Protein AF-A0A7S1DZP4-F1 (afdb_monomer)

Solvent-accessible surface area (backbone atoms only — not comparable to full-atom values): 6493 Å² total; per-residue (Å²): 144,89,83,80,87,62,80,68,78,44,79,64,55,68,64,56,61,50,58,76,47,63,90,54,89,49,69,54,59,51,56,51,48,63,28,54,56,40,38,24,40,92,90,74,66,27,48,59,61,81,64,51,72,65,27,52,46,42,25,46,53,44,56,70,72,42,62,70,87,64,68,41,72,66,38,53,53,50,52,51,52,50,34,56,49,26,55,75,72,68,34,62,61,56,30,54,51,50,53,50,48,53,54,51,54,57,65,68,79,110

Mean predicted aligned error: 9.04 Å

R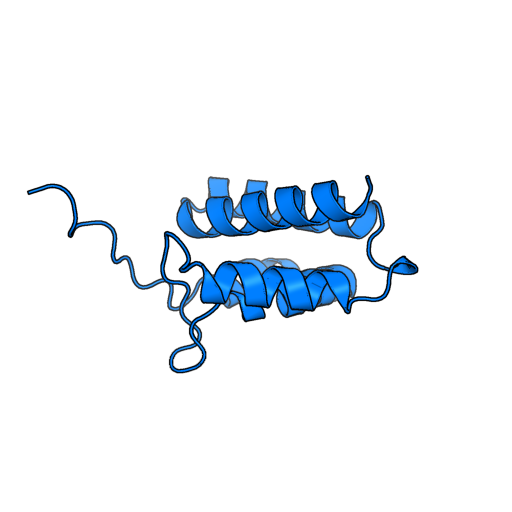adius of gyration: 13.77 Å; Cα contacts (8 Å, |Δi|>4): 87; chains: 1; bounding box: 32×28×47 Å

Structure (mmCIF, N/CA/C/O backbone):
data_AF-A0A7S1DZP4-F1
#
_entry.id   AF-A0A7S1DZP4-F1
#
loop_
_atom_site.group_PDB
_atom_site.id
_atom_site.type_symbol
_atom_site.label_atom_id
_atom_site.label_alt_id
_atom_site.label_comp_id
_atom_site.label_asym_id
_atom_site.label_entity_id
_atom_site.label_seq_id
_atom_site.pdbx_PDB_ins_code
_atom_site.Cartn_x
_atom_site.Cartn_y
_atom_site.Cartn_z
_atom_site.occupancy
_atom_site.B_iso_or_equiv
_atom_site.auth_seq_id
_atom_site.auth_comp_id
_atom_site.auth_asym_id
_atom_site.auth_atom_id
_atom_site.pdbx_PDB_model_num
ATOM 1 N N . GLU A 1 1 ? -0.950 -3.227 31.893 1.00 44.09 1 GLU A N 1
ATOM 2 C CA . GLU A 1 1 ? -1.990 -2.527 31.105 1.00 44.09 1 GLU A CA 1
ATOM 3 C C . GLU A 1 1 ? -1.381 -1.640 30.007 1.00 44.09 1 GLU A C 1
ATOM 5 O O . GLU A 1 1 ? -1.392 -0.426 30.132 1.00 44.09 1 GLU A O 1
ATOM 10 N N . LYS A 1 2 ? -0.802 -2.216 28.940 1.00 42.34 2 LYS A N 1
ATOM 11 C CA . LYS A 1 2 ? -0.257 -1.440 27.797 1.0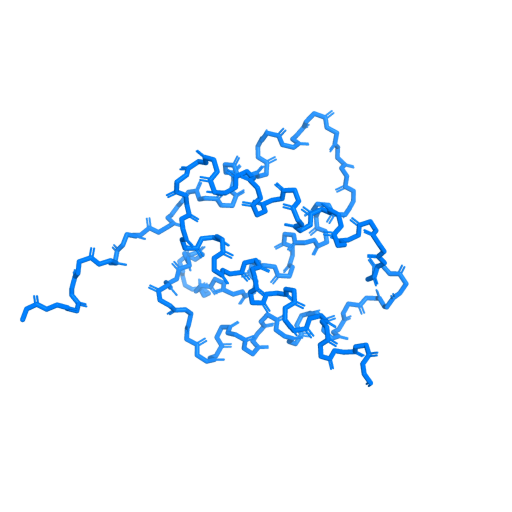0 42.34 2 LYS A CA 1
ATOM 12 C C . LYS A 1 2 ? -0.320 -2.191 26.453 1.00 42.34 2 LYS A C 1
ATOM 14 O O . LYS A 1 2 ? 0.569 -2.040 25.630 1.00 42.34 2 LYS A O 1
ATOM 19 N N . LEU A 1 3 ? -1.337 -3.028 26.231 1.00 44.41 3 LEU A N 1
ATOM 20 C CA . LEU A 1 3 ? -1.469 -3.759 24.956 1.00 44.41 3 LEU A CA 1
ATOM 21 C C . LEU A 1 3 ? -2.865 -3.721 24.318 1.00 44.41 3 LEU A C 1
ATOM 23 O O . LEU A 1 3 ? -3.067 -4.352 23.293 1.00 44.41 3 LEU A O 1
ATOM 27 N N . SER A 1 4 ? -3.823 -2.990 24.895 1.00 38.06 4 SER A N 1
ATOM 28 C CA . SER A 1 4 ? -5.231 -3.072 24.471 1.00 38.06 4 SER A CA 1
ATOM 29 C C . SER A 1 4 ? -5.803 -1.771 23.898 1.00 38.06 4 SER A C 1
ATOM 31 O O . SER A 1 4 ? -6.994 -1.719 23.617 1.00 38.06 4 SER A O 1
ATOM 33 N N . ALA A 1 5 ? -4.999 -0.715 23.748 1.00 41.47 5 ALA A N 1
ATOM 34 C CA . ALA A 1 5 ? -5.514 0.623 23.437 1.00 41.47 5 ALA A CA 1
ATOM 35 C C . ALA A 1 5 ? -5.283 1.096 21.991 1.00 41.47 5 ALA A C 1
ATOM 37 O O . ALA A 1 5 ? -5.547 2.255 21.706 1.00 41.47 5 ALA A O 1
ATOM 38 N N . LEU A 1 6 ? -4.820 0.238 21.077 1.00 41.12 6 LEU A N 1
ATOM 39 C CA . LEU A 1 6 ? -4.631 0.623 19.671 1.00 41.12 6 LEU A CA 1
ATOM 40 C C . LEU A 1 6 ? -5.289 -0.356 18.689 1.00 41.12 6 LEU A C 1
ATOM 42 O O . LEU A 1 6 ? -4.824 -0.531 17.573 1.00 41.12 6 LEU A O 1
ATOM 46 N N . ALA A 1 7 ? -6.394 -0.982 19.094 1.00 44.97 7 ALA A N 1
ATOM 47 C CA . ALA A 1 7 ? -7.322 -1.625 18.165 1.00 44.97 7 ALA A CA 1
ATOM 48 C C . ALA A 1 7 ? -8.273 -0.567 17.579 1.00 44.97 7 ALA A C 1
ATOM 50 O O . ALA A 1 7 ? -9.494 -0.676 17.686 1.00 44.97 7 ALA A O 1
ATOM 51 N N . SER A 1 8 ? -7.712 0.518 17.040 1.00 48.88 8 SER A N 1
ATOM 52 C CA . SER A 1 8 ? -8.507 1.457 16.255 1.00 48.88 8 SER A CA 1
ATOM 53 C C . SER A 1 8 ? -8.828 0.759 14.945 1.00 48.88 8 SER A C 1
ATOM 55 O O . SER A 1 8 ? -7.990 0.710 14.048 1.00 48.88 8 SER A O 1
ATOM 57 N N . ASN A 1 9 ? -10.021 0.169 14.888 1.00 58.97 9 ASN A N 1
ATOM 58 C CA . ASN A 1 9 ? -10.602 -0.420 13.689 1.00 58.97 9 ASN A CA 1
ATOM 59 C C . ASN A 1 9 ? -10.474 0.577 12.533 1.00 58.97 9 ASN A C 1
ATOM 61 O O . ASN A 1 9 ? -11.144 1.613 12.504 1.00 58.97 9 ASN A O 1
ATOM 65 N N . LEU A 1 10 ? -9.584 0.269 11.592 1.00 51.25 10 LEU A N 1
ATOM 66 C CA . LEU A 1 10 ? -9.290 1.092 10.428 1.00 51.25 10 LEU A CA 1
ATOM 67 C C . LEU A 1 10 ? -10.306 0.791 9.314 1.00 51.25 10 LEU A C 1
ATOM 69 O O . LEU A 1 10 ? -9.939 0.399 8.210 1.00 51.25 10 LEU A O 1
ATOM 73 N N . ALA A 1 11 ? -11.597 0.921 9.622 1.00 48.66 11 ALA A N 1
ATOM 74 C CA . ALA A 1 11 ? -12.688 0.513 8.734 1.00 48.66 11 ALA A CA 1
ATOM 75 C C . ALA A 1 11 ? -13.073 1.561 7.664 1.00 48.66 11 ALA A C 1
ATOM 77 O O . ALA A 1 11 ? -14.101 1.410 7.017 1.00 48.66 11 ALA A O 1
ATOM 78 N N . ALA A 1 12 ? -12.293 2.630 7.451 1.00 48.53 12 ALA A N 1
ATOM 79 C CA . ALA A 1 12 ? -12.663 3.682 6.486 1.00 48.53 12 ALA A CA 1
ATOM 80 C C . ALA A 1 12 ? -11.483 4.432 5.832 1.00 48.53 12 ALA A C 1
ATOM 82 O O . ALA A 1 12 ? -11.654 5.527 5.301 1.00 48.53 12 ALA A O 1
ATOM 83 N N . THR A 1 13 ? -10.265 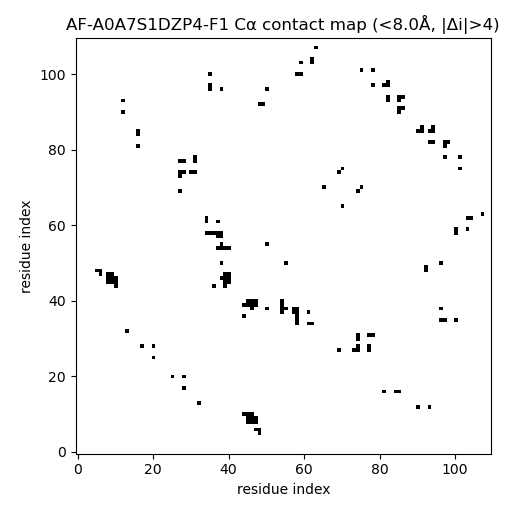3.891 5.879 1.00 54.12 13 THR A N 1
ATOM 84 C CA . THR A 1 13 ? -9.066 4.700 5.600 1.00 54.12 13 THR A CA 1
ATOM 85 C C . THR A 1 13 ? -8.577 4.645 4.155 1.00 54.12 13 THR A C 1
ATOM 87 O O . THR A 1 13 ? -8.141 5.666 3.629 1.00 54.12 13 THR A O 1
ATOM 90 N N . VAL A 1 14 ? -8.689 3.503 3.471 1.00 52.38 14 VAL A N 1
ATOM 91 C CA . VAL A 1 14 ? -8.278 3.430 2.057 1.00 52.38 14 VAL A CA 1
ATOM 92 C C . VAL A 1 14 ? -9.205 4.277 1.192 1.00 52.38 14 VAL A C 1
ATOM 94 O O . VAL A 1 14 ? -8.714 5.077 0.406 1.00 52.38 14 VAL A O 1
ATOM 97 N N . GLU A 1 15 ? -10.522 4.214 1.413 1.00 51.31 15 GLU A N 1
ATOM 98 C CA . GLU A 1 15 ? -11.477 5.071 0.699 1.00 51.31 15 GLU A CA 1
ATOM 99 C C . GLU A 1 15 ? -11.237 6.565 0.961 1.00 51.31 15 GLU A C 1
ATOM 101 O O . GLU A 1 15 ? -11.349 7.355 0.033 1.00 51.31 15 GLU A O 1
ATOM 106 N N . ALA A 1 16 ? -10.836 6.971 2.171 1.00 53.69 16 ALA A N 1
ATOM 107 C CA . ALA A 1 16 ? -10.528 8.372 2.480 1.00 53.69 16 ALA A CA 1
ATOM 108 C C . ALA A 1 16 ? -9.232 8.875 1.808 1.00 53.69 16 ALA A C 1
ATOM 110 O O . ALA A 1 16 ? -9.171 10.017 1.337 1.00 53.69 16 ALA A O 1
ATOM 111 N N . VAL A 1 17 ? -8.195 8.031 1.703 1.00 53.56 17 VAL A N 1
ATOM 112 C CA . VAL A 1 17 ? -6.977 8.379 0.948 1.00 53.56 17 VAL A CA 1
ATOM 113 C C . VAL A 1 17 ? -7.294 8.457 -0.543 1.00 53.56 17 VAL A C 1
ATOM 115 O O . VAL A 1 17 ? -6.987 9.482 -1.155 1.00 53.56 17 VAL A O 1
ATOM 118 N N . VAL A 1 18 ? -7.993 7.447 -1.072 1.00 52.62 18 VAL A N 1
ATOM 119 C CA . VAL A 1 18 ? -8.419 7.334 -2.476 1.00 52.62 18 VAL A CA 1
ATOM 120 C C . VAL A 1 18 ? -9.379 8.464 -2.873 1.00 52.62 18 VAL A C 1
ATOM 122 O O . VAL A 1 18 ? -9.267 9.001 -3.973 1.00 52.62 18 VAL A O 1
ATOM 125 N N . SER A 1 19 ? -10.280 8.897 -1.983 1.00 45.00 19 SER A N 1
ATOM 126 C CA . SER A 1 19 ? -11.334 9.872 -2.299 1.00 45.00 19 SER A CA 1
ATOM 127 C C . SER A 1 19 ? -10.820 11.288 -2.579 1.00 45.00 19 SER A C 1
ATOM 129 O O . SER A 1 19 ? -11.418 11.994 -3.380 1.00 45.00 19 SER A O 1
ATOM 131 N N . THR A 1 20 ? -9.682 11.715 -2.024 1.00 46.91 20 THR A N 1
ATOM 132 C CA . THR A 1 20 ? -9.093 13.027 -2.399 1.00 46.91 20 THR A CA 1
ATOM 133 C C . THR A 1 20 ? -8.175 12.940 -3.622 1.00 46.91 20 THR A C 1
ATOM 135 O O . THR A 1 20 ? -7.769 13.969 -4.150 1.00 46.91 20 THR A O 1
ATOM 138 N N . THR A 1 21 ? -7.860 11.735 -4.103 1.00 46.47 21 THR A N 1
ATOM 139 C CA . THR A 1 21 ? -7.165 11.522 -5.386 1.00 46.47 21 THR A CA 1
ATOM 140 C C . THR A 1 21 ? -8.166 11.383 -6.548 1.00 46.47 21 THR A C 1
ATOM 142 O O . THR A 1 21 ? -7.766 11.344 -7.705 1.00 46.47 21 THR A O 1
ATOM 145 N N . GLN A 1 22 ? -9.481 11.355 -6.275 1.00 39.44 22 GLN A N 1
ATOM 146 C CA . GLN A 1 22 ? -10.535 11.085 -7.266 1.00 39.44 22 GLN A CA 1
ATOM 147 C C . GLN A 1 22 ? -10.725 12.143 -8.362 1.00 39.44 22 GLN A C 1
ATOM 149 O O . GLN A 1 22 ? -11.426 11.847 -9.328 1.00 39.44 22 GLN A O 1
ATOM 154 N N . ASP A 1 23 ? -10.081 13.309 -8.297 1.00 42.34 23 ASP A N 1
ATOM 155 C CA . ASP A 1 23 ? -10.198 14.282 -9.392 1.00 42.34 23 ASP A CA 1
ATOM 156 C C . ASP A 1 23 ? -9.256 14.002 -10.575 1.00 42.34 23 ASP A C 1
ATOM 158 O O . ASP A 1 23 ? -9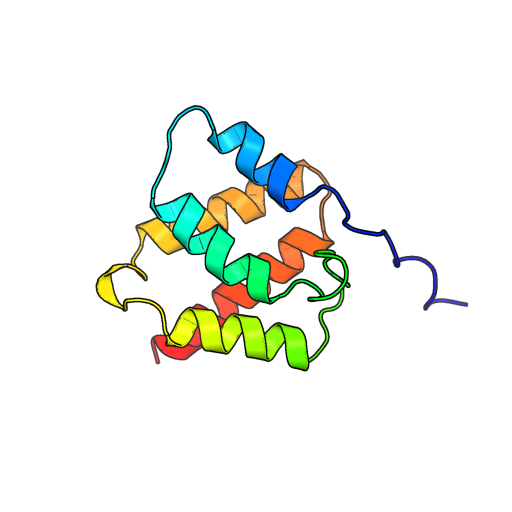.454 14.566 -11.652 1.00 42.34 23 ASP A O 1
ATOM 162 N N . GLN A 1 24 ? -8.304 13.068 -10.448 1.00 41.19 24 GLN A N 1
ATOM 163 C CA . GLN A 1 24 ? -7.567 12.504 -11.585 1.00 41.19 24 GLN A CA 1
ATOM 164 C C . GLN A 1 24 ? -7.300 11.019 -11.328 1.00 41.19 24 GLN A C 1
ATOM 166 O O . GLN A 1 24 ? -6.596 10.648 -10.398 1.00 41.19 24 GLN A O 1
ATOM 171 N N . LEU A 1 25 ? -7.896 10.149 -12.144 1.00 48.25 25 LEU A N 1
ATOM 172 C CA . LEU A 1 25 ? -7.641 8.709 -12.138 1.00 48.25 25 LEU A CA 1
ATOM 173 C C . LEU A 1 25 ? -6.181 8.422 -12.530 1.00 48.25 25 LEU A C 1
ATOM 175 O O . LEU A 1 25 ? -5.910 8.065 -13.674 1.00 48.25 25 LEU A O 1
ATOM 179 N N . ASP A 1 26 ? -5.252 8.564 -11.588 1.00 67.69 26 ASP A N 1
ATOM 180 C CA . ASP A 1 26 ? -3.872 8.120 -11.750 1.00 67.69 26 ASP A CA 1
ATOM 181 C C . ASP A 1 26 ? -3.843 6.592 -11.673 1.00 67.69 26 ASP A C 1
ATOM 183 O O . ASP A 1 26 ? -4.113 5.989 -10.632 1.00 67.69 26 ASP A O 1
ATOM 187 N N . GLU A 1 27 ? -3.500 5.936 -12.783 1.00 71.69 27 GLU A N 1
ATOM 188 C CA . GLU A 1 27 ? -3.302 4.480 -12.842 1.00 71.69 27 GLU A CA 1
ATOM 189 C C . GLU A 1 27 ? -2.322 3.995 -11.757 1.00 71.69 27 GLU A C 1
ATOM 191 O O . GLU A 1 27 ? -2.475 2.897 -11.228 1.00 71.69 27 GLU A O 1
ATOM 196 N N . ARG A 1 28 ? -1.386 4.860 -11.342 1.00 79.81 28 ARG A N 1
ATOM 197 C CA . ARG A 1 28 ? -0.427 4.613 -10.256 1.00 79.81 28 ARG A CA 1
ATOM 198 C C . ARG A 1 28 ? -1.071 4.525 -8.879 1.00 79.81 28 ARG A C 1
ATOM 200 O O . ARG A 1 28 ? -0.680 3.681 -8.080 1.00 79.81 28 ARG A O 1
ATOM 207 N N . ALA A 1 29 ? -2.079 5.350 -8.610 1.00 80.19 29 ALA A N 1
ATOM 208 C CA . ALA A 1 29 ? -2.828 5.285 -7.361 1.00 80.19 29 ALA A CA 1
ATOM 209 C C . ALA A 1 29 ? -3.558 3.942 -7.233 1.00 80.19 29 ALA A C 1
ATOM 211 O O . ALA A 1 29 ? -3.560 3.351 -6.156 1.00 80.19 29 ALA A O 1
ATOM 212 N N . ARG A 1 30 ? -4.095 3.420 -8.347 1.00 84.38 30 ARG A N 1
ATOM 213 C CA . ARG A 1 30 ? -4.700 2.079 -8.387 1.00 84.38 30 ARG A CA 1
ATOM 214 C C . ARG A 1 30 ? -3.667 0.981 -8.166 1.00 84.38 30 ARG A C 1
ATOM 216 O O . ARG A 1 30 ? -3.925 0.069 -7.393 1.00 84.38 30 ARG A O 1
ATOM 223 N N . ASP A 1 31 ? -2.494 1.098 -8.791 1.00 86.75 31 ASP A N 1
ATOM 224 C CA . ASP A 1 31 ? -1.408 0.131 -8.605 1.00 86.75 31 ASP A CA 1
ATOM 225 C C . ASP A 1 31 ? -0.989 0.038 -7.118 1.00 86.75 31 ASP A C 1
ATOM 227 O O . ASP A 1 31 ? -0.853 -1.054 -6.565 1.00 86.75 31 ASP A O 1
ATOM 231 N N . VAL A 1 32 ? -0.845 1.183 -6.438 1.00 88.00 32 VAL A N 1
ATOM 232 C CA . VAL A 1 32 ? -0.554 1.233 -4.992 1.00 88.00 32 VAL A CA 1
ATOM 233 C C . VAL A 1 32 ? -1.712 0.658 -4.173 1.00 88.00 32 VAL A C 1
ATOM 235 O O . VAL A 1 32 ? -1.481 -0.127 -3.252 1.00 88.00 32 VAL A O 1
ATOM 238 N N . GLU A 1 33 ? -2.953 1.013 -4.505 1.00 89.75 33 GLU A N 1
ATOM 239 C CA . GLU A 1 33 ? -4.153 0.527 -3.818 1.00 89.75 33 GLU A CA 1
ATOM 240 C C . GLU A 1 33 ? -4.272 -1.002 -3.870 1.00 89.75 33 GLU A C 1
ATOM 242 O O . GLU A 1 33 ? -4.512 -1.636 -2.840 1.00 89.75 33 GLU A O 1
ATOM 247 N N . ASP A 1 34 ? -4.068 -1.597 -5.045 1.00 89.69 34 ASP A N 1
ATOM 248 C CA . ASP A 1 34 ? -4.187 -3.039 -5.265 1.00 89.69 34 ASP A CA 1
ATOM 249 C C . ASP A 1 34 ? -3.169 -3.831 -4.438 1.00 89.69 34 ASP A C 1
ATOM 251 O O . ASP A 1 34 ? -3.502 -4.893 -3.900 1.00 89.69 34 ASP A O 1
ATOM 255 N N . ILE A 1 35 ? -1.956 -3.291 -4.275 1.00 90.94 35 ILE A N 1
ATOM 256 C CA . ILE A 1 35 ? -0.911 -3.879 -3.430 1.00 90.94 35 ILE A CA 1
ATOM 257 C C . ILE A 1 35 ? -1.248 -3.698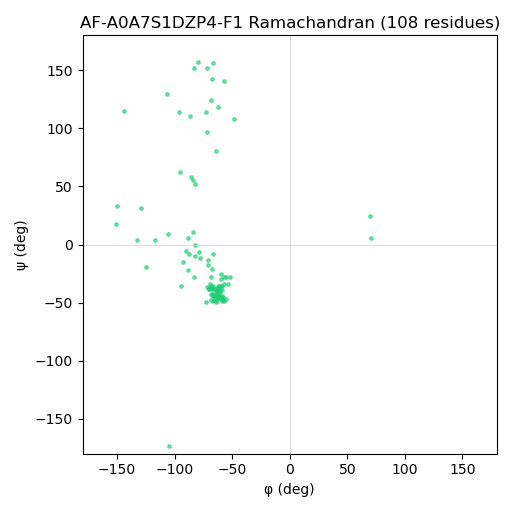 -1.947 1.00 90.94 35 ILE A C 1
ATOM 259 O O . ILE A 1 35 ? -1.222 -4.669 -1.186 1.00 90.94 35 ILE A O 1
ATOM 263 N N . VAL A 1 36 ? -1.596 -2.478 -1.526 1.00 90.25 36 VAL A N 1
ATOM 264 C CA . VAL A 1 36 ? -1.886 -2.170 -0.117 1.00 90.25 36 VAL A CA 1
ATOM 265 C C . VAL A 1 36 ? -3.088 -2.972 0.378 1.00 90.25 36 VAL A C 1
ATOM 267 O O . VAL A 1 36 ? -3.029 -3.517 1.476 1.00 90.25 36 VAL A O 1
ATOM 270 N N . LYS A 1 37 ? -4.140 -3.153 -0.430 1.00 90.56 37 LYS A N 1
ATOM 271 C CA . LYS A 1 37 ? -5.316 -3.966 -0.066 1.00 90.56 37 LYS A CA 1
ATOM 272 C C . LYS A 1 37 ? -4.977 -5.400 0.333 1.00 90.56 37 LYS A C 1
ATOM 274 O O . LYS A 1 37 ? -5.694 -5.967 1.156 1.00 90.56 37 LYS A O 1
ATOM 279 N N . GLN A 1 38 ? -3.888 -5.982 -0.170 1.00 91.06 38 GLN A N 1
ATOM 280 C CA . GLN A 1 38 ? -3.482 -7.339 0.223 1.00 91.06 38 GLN A CA 1
ATOM 281 C C . GLN A 1 38 ? -3.022 -7.426 1.684 1.00 91.06 38 GLN A C 1
ATOM 283 O O . GLN A 1 38 ? -3.071 -8.502 2.283 1.00 91.06 38 GLN A O 1
ATOM 288 N N . ALA A 1 39 ? -2.631 -6.296 2.281 1.00 88.25 39 ALA A N 1
ATOM 289 C CA . ALA A 1 39 ? -2.320 -6.212 3.702 1.00 88.25 39 ALA A CA 1
ATOM 290 C C . ALA A 1 39 ? -3.572 -6.136 4.600 1.00 88.25 39 ALA A C 1
ATOM 292 O O . ALA A 1 39 ? -3.430 -6.179 5.822 1.00 88.25 39 ALA A O 1
ATOM 293 N N . SER A 1 40 ? -4.779 -6.028 4.033 1.00 88.19 40 SER A N 1
ATOM 294 C CA . SER A 1 40 ? -6.025 -6.054 4.804 1.00 88.19 40 SER A CA 1
ATOM 295 C C . SER A 1 40 ? -6.442 -7.480 5.175 1.00 88.19 40 SER A C 1
ATOM 297 O O . SER A 1 40 ? -6.041 -8.468 4.546 1.00 88.19 40 SER A O 1
ATOM 299 N N . GLU A 1 41 ? -7.252 -7.590 6.224 1.00 86.75 41 GLU A N 1
ATOM 300 C CA . GLU A 1 41 ? -7.861 -8.846 6.637 1.00 86.75 41 GLU A CA 1
ATOM 301 C C . GLU A 1 41 ? -8.905 -9.301 5.606 1.00 86.75 41 GLU A C 1
ATOM 303 O O . GLU A 1 41 ? -9.861 -8.567 5.348 1.00 86.75 41 GLU A O 1
ATOM 308 N N . PRO A 1 42 ? -8.802 -10.519 5.038 1.00 83.56 42 PRO A N 1
ATOM 309 C CA . PRO A 1 42 ? -9.705 -10.972 3.974 1.00 83.56 42 PRO A CA 1
ATOM 310 C C . PRO A 1 42 ? -11.186 -11.005 4.368 1.00 83.56 42 PRO A C 1
ATOM 312 O O . PRO A 1 42 ? -12.061 -10.959 3.508 1.00 83.56 42 PRO A O 1
ATOM 315 N N . SER A 1 43 ? -11.468 -11.146 5.664 1.00 81.31 43 SER A N 1
ATOM 316 C CA . SER A 1 43 ? -12.821 -11.265 6.204 1.00 81.31 43 SER A CA 1
ATOM 317 C C . SER A 1 43 ? -13.521 -9.921 6.406 1.00 81.31 43 SER A C 1
ATOM 319 O O . SER A 1 43 ? -14.748 -9.883 6.347 1.00 81.31 43 SER A O 1
ATOM 321 N N . SER A 1 44 ? -12.776 -8.839 6.650 1.00 79.50 44 SER A N 1
ATOM 322 C CA . SER A 1 44 ? -13.338 -7.525 6.995 1.00 79.50 44 SER A CA 1
ATOM 323 C C . SER A 1 44 ? -12.883 -6.386 6.084 1.00 79.50 44 SER A C 1
ATOM 325 O O . SER A 1 44 ? -13.537 -5.348 6.054 1.00 79.50 44 SER A O 1
ATOM 327 N N . GLY A 1 45 ? -11.781 -6.549 5.348 1.00 79.38 45 GLY A N 1
ATOM 328 C CA . GLY A 1 45 ? -11.124 -5.466 4.613 1.00 79.38 45 GLY A CA 1
ATOM 329 C C . GLY A 1 45 ? -10.430 -4.443 5.520 1.00 79.38 45 GLY A C 1
ATOM 330 O O . GLY A 1 45 ? -9.924 -3.434 5.032 1.00 79.38 45 GLY A O 1
ATOM 331 N N . GLU A 1 46 ? -10.386 -4.688 6.832 1.00 80.31 46 GLU A N 1
ATOM 332 C CA . GLU A 1 46 ? -9.726 -3.808 7.794 1.00 80.31 46 GLU A CA 1
ATOM 333 C C . GLU A 1 46 ? -8.222 -4.079 7.852 1.00 80.31 46 GLU A C 1
ATOM 335 O O . GLU A 1 46 ? -7.755 -5.202 7.652 1.00 80.31 46 GLU A O 1
ATOM 340 N N . PHE A 1 47 ? -7.453 -3.050 8.196 1.00 85.19 47 PHE A N 1
ATOM 341 C CA . PHE A 1 47 ? -6.036 -3.202 8.497 1.00 85.19 47 PHE A CA 1
ATOM 342 C C . PHE A 1 47 ? -5.836 -3.318 10.001 1.00 85.19 47 PHE A C 1
ATOM 344 O O . PHE A 1 47 ? -6.056 -2.359 10.744 1.00 85.19 47 PHE A O 1
ATOM 351 N N . LEU A 1 48 ? -5.374 -4.482 10.447 1.00 83.38 48 LEU A N 1
ATOM 352 C CA . LEU A 1 48 ? -4.973 -4.687 11.833 1.00 83.38 48 LEU A CA 1
ATOM 353 C C . LEU A 1 48 ? -3.514 -4.267 11.992 1.00 83.38 48 LEU A C 1
ATOM 355 O O . LEU A 1 48 ? -2.622 -4.915 11.456 1.00 83.38 48 LEU A O 1
ATOM 359 N N . VAL A 1 49 ? -3.267 -3.167 12.706 1.00 82.56 49 VAL A N 1
ATOM 360 C CA . VAL A 1 49 ? -1.916 -2.628 12.918 1.00 82.56 49 VAL A CA 1
ATOM 361 C C . VAL A 1 49 ? -1.458 -2.902 14.361 1.00 82.56 49 VAL A C 1
ATOM 363 O O . VAL A 1 49 ? -2.187 -2.563 15.293 1.00 82.56 49 VAL A O 1
ATOM 366 N N . PRO A 1 50 ? -0.254 -3.468 14.587 1.00 85.44 50 PRO A N 1
ATOM 367 C CA . PRO A 1 50 ? 0.727 -3.882 13.580 1.00 85.44 50 PRO A CA 1
ATOM 368 C C . PRO A 1 50 ? 0.240 -5.068 12.737 1.00 85.44 50 PRO A C 1
ATOM 370 O O . PRO A 1 50 ? -0.392 -5.981 13.264 1.00 85.44 50 PRO A O 1
ATOM 373 N N . LEU A 1 51 ? 0.572 -5.047 11.438 1.00 86.56 51 LEU A N 1
ATOM 374 C CA . LEU A 1 51 ? 0.209 -6.112 10.500 1.00 86.56 51 LEU A CA 1
ATOM 375 C C . LEU A 1 51 ? 0.742 -7.463 10.979 1.00 86.56 51 LEU A C 1
ATOM 377 O O . LEU A 1 51 ? 1.882 -7.570 11.443 1.00 86.56 51 LEU A O 1
ATOM 381 N N . SER A 1 52 ? -0.058 -8.511 10.79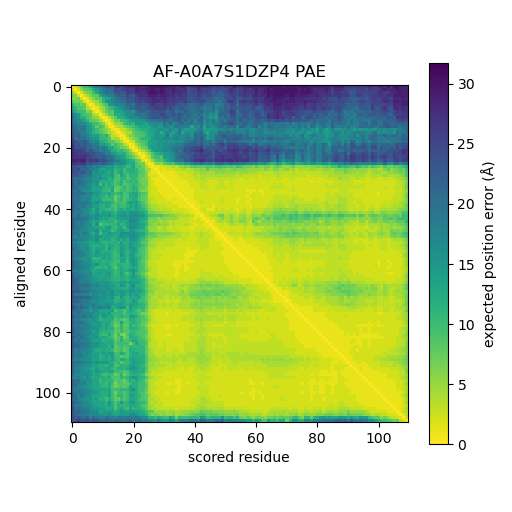8 1.00 91.25 52 SER A N 1
ATOM 382 C CA . SER A 1 52 ? 0.422 -9.875 10.990 1.00 91.25 52 SER A CA 1
ATOM 383 C C . SER A 1 52 ? 1.464 -10.237 9.924 1.00 91.25 52 SER A C 1
ATOM 385 O O . SER A 1 52 ? 1.477 -9.687 8.819 1.00 91.25 52 SER A O 1
ATOM 387 N N . ASN A 1 53 ? 2.334 -11.204 10.229 1.00 91.19 53 ASN A N 1
ATOM 388 C CA . ASN A 1 53 ? 3.336 -11.684 9.269 1.00 91.19 53 ASN A CA 1
ATOM 389 C C . ASN A 1 53 ? 2.697 -12.189 7.968 1.00 91.19 53 ASN A C 1
ATOM 391 O O . ASN A 1 53 ? 3.269 -12.016 6.898 1.00 91.19 53 ASN A O 1
ATOM 395 N N . GLU A 1 54 ? 1.505 -12.775 8.060 1.00 93.50 54 GLU A N 1
ATOM 396 C CA . GLU A 1 54 ? 0.759 -13.262 6.903 1.00 93.50 54 GLU A CA 1
ATOM 397 C C . GLU A 1 54 ? 0.325 -12.113 5.984 1.00 93.50 54 GLU A C 1
ATOM 399 O O . GLU A 1 54 ? 0.515 -12.191 4.774 1.00 93.50 54 GLU A O 1
ATOM 404 N N . ARG A 1 55 ? -0.191 -11.014 6.551 1.00 91.69 55 ARG A N 1
ATOM 405 C CA . ARG A 1 55 ? -0.589 -9.827 5.777 1.00 91.69 55 ARG A CA 1
ATOM 406 C C . ARG A 1 55 ? 0.617 -9.098 5.178 1.00 91.69 55 ARG A C 1
ATOM 408 O O . ARG A 1 55 ? 0.554 -8.607 4.054 1.00 91.69 55 ARG A O 1
ATOM 415 N N . ILE A 1 56 ? 1.739 -9.074 5.900 1.00 91.94 56 ILE A N 1
ATOM 416 C CA . ILE A 1 56 ? 3.015 -8.550 5.393 1.00 91.94 56 ILE A CA 1
ATOM 417 C C . ILE A 1 56 ? 3.490 -9.353 4.178 1.00 91.94 56 ILE A C 1
ATOM 419 O O . ILE A 1 56 ? 3.926 -8.754 3.193 1.00 91.94 56 ILE A O 1
ATOM 423 N N . GLU A 1 57 ? 3.427 -10.684 4.244 1.00 93.69 57 GLU A N 1
ATOM 424 C CA . GLU A 1 57 ? 3.846 -11.542 3.135 1.00 93.69 57 GLU A CA 1
ATOM 425 C C . GLU A 1 57 ? 2.874 -11.445 1.957 1.00 93.69 57 GLU A C 1
ATOM 427 O O . GLU A 1 57 ? 3.319 -11.333 0.820 1.00 93.69 57 GLU A O 1
ATOM 432 N N . ALA A 1 58 ? 1.566 -11.350 2.210 1.00 93.75 58 ALA A N 1
ATOM 433 C CA . ALA A 1 58 ? 0.569 -11.121 1.165 1.00 93.75 58 ALA A CA 1
ATOM 434 C C . ALA A 1 58 ? 0.843 -9.827 0.373 1.00 93.75 58 ALA A C 1
ATOM 436 O O . ALA A 1 58 ? 0.834 -9.840 -0.859 1.00 93.75 58 ALA A O 1
ATOM 437 N N . MET A 1 59 ? 1.164 -8.728 1.066 1.00 94.19 59 MET A N 1
ATOM 438 C CA . MET A 1 59 ? 1.566 -7.469 0.424 1.00 94.19 59 MET A CA 1
ATOM 439 C C . MET A 1 59 ? 2.864 -7.620 -0.382 1.00 94.19 59 MET A C 1
ATOM 441 O O . MET A 1 59 ? 2.961 -7.118 -1.502 1.00 94.19 59 MET A O 1
ATOM 445 N N . ARG A 1 60 ? 3.842 -8.368 0.147 1.00 93.81 60 ARG A N 1
ATOM 446 C CA . ARG A 1 60 ? 5.105 -8.641 -0.553 1.00 93.81 60 ARG A CA 1
ATOM 447 C C . ARG A 1 60 ? 4.879 -9.436 -1.833 1.00 93.81 60 ARG A C 1
ATOM 449 O O . ARG A 1 60 ? 5.430 -9.090 -2.873 1.00 93.81 60 ARG A O 1
ATOM 456 N N . GLU A 1 61 ? 4.091 -10.502 -1.761 1.00 94.44 61 GLU A N 1
ATOM 457 C CA . GLU A 1 61 ? 3.773 -11.338 -2.914 1.00 94.44 61 GLU A CA 1
ATOM 458 C C . GLU A 1 61 ? 3.065 -10.541 -4.008 1.00 94.44 61 GLU A C 1
ATOM 460 O O . GLU A 1 61 ? 3.346 -10.744 -5.189 1.00 94.44 61 GLU A O 1
ATOM 465 N N . ALA A 1 62 ? 2.162 -9.638 -3.625 1.00 92.56 62 ALA A N 1
ATOM 466 C CA . ALA A 1 62 ? 1.471 -8.755 -4.555 1.00 92.56 62 ALA A CA 1
ATOM 467 C C . ALA A 1 62 ? 2.449 -7.831 -5.285 1.00 92.56 62 ALA A C 1
ATOM 469 O O . ALA A 1 62 ? 2.402 -7.727 -6.508 1.00 92.56 62 ALA A O 1
ATOM 470 N N . LEU A 1 63 ? 3.382 -7.236 -4.537 1.00 91.88 63 LEU A N 1
ATOM 471 C CA . LEU A 1 63 ? 4.426 -6.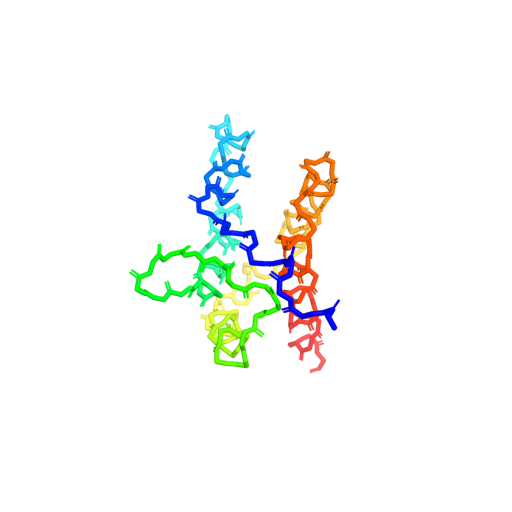378 -5.083 1.00 91.88 63 LEU A CA 1
ATOM 472 C C . LEU A 1 63 ? 5.364 -7.139 -6.037 1.00 91.88 63 LEU A C 1
ATOM 474 O O . LEU A 1 63 ? 5.685 -6.636 -7.106 1.00 91.88 63 LEU A O 1
ATOM 478 N N . VAL A 1 64 ? 5.768 -8.367 -5.691 1.00 91.12 64 VAL A N 1
ATOM 479 C CA . VAL A 1 64 ? 6.645 -9.211 -6.532 1.00 91.12 64 VAL A CA 1
ATOM 480 C C . VAL A 1 64 ? 5.964 -9.650 -7.829 1.00 91.12 64 VAL A C 1
ATOM 482 O O . VAL A 1 64 ? 6.622 -9.787 -8.857 1.00 91.12 64 VAL A O 1
ATOM 485 N N . LYS A 1 65 ? 4.654 -9.912 -7.784 1.00 90.25 65 LYS A N 1
ATOM 486 C CA . LYS A 1 65 ? 3.861 -10.318 -8.956 1.00 90.25 65 LYS A CA 1
ATOM 487 C C . LYS A 1 65 ? 3.511 -9.135 -9.864 1.00 90.25 65 LYS A C 1
ATOM 489 O O . LYS A 1 65 ? 3.012 -9.361 -10.966 1.00 90.25 65 LYS A O 1
ATOM 494 N N . TYR A 1 66 ? 3.734 -7.906 -9.405 1.00 87.56 66 TYR A N 1
ATOM 495 C CA . TYR A 1 66 ? 3.448 -6.705 -10.173 1.00 87.56 66 TYR A CA 1
ATOM 496 C C . TYR A 1 66 ? 4.438 -6.527 -11.327 1.00 87.56 66 TYR A C 1
ATOM 498 O O . TYR A 1 66 ? 5.582 -6.974 -11.261 1.00 87.56 66 TYR A O 1
ATOM 506 N N . ASP A 1 67 ? 3.996 -5.871 -12.401 1.00 85.88 67 ASP A N 1
ATOM 507 C CA . ASP A 1 67 ? 4.844 -5.596 -13.562 1.00 85.88 67 ASP A CA 1
ATOM 508 C C . ASP A 1 67 ? 6.032 -4.702 -13.150 1.00 85.88 67 ASP A C 1
ATOM 510 O O . ASP A 1 67 ? 5.804 -3.559 -12.739 1.00 85.88 67 ASP A O 1
ATOM 514 N N . PRO A 1 68 ? 7.293 -5.164 -13.284 1.00 83.94 68 PRO A N 1
ATOM 515 C CA . PRO A 1 68 ? 8.464 -4.379 -12.901 1.00 83.94 68 PRO A CA 1
ATOM 516 C C . PRO A 1 68 ? 8.557 -3.027 -13.613 1.00 83.94 68 PRO A C 1
ATOM 518 O O . PRO A 1 68 ? 9.103 -2.084 -13.050 1.00 83.94 68 PRO A O 1
ATOM 521 N N . SER A 1 69 ? 8.004 -2.898 -14.825 1.00 84.44 69 SER A N 1
ATOM 522 C CA . SER A 1 69 ? 7.986 -1.627 -15.563 1.00 84.44 69 SER A CA 1
ATOM 523 C C . SER A 1 69 ? 7.045 -0.581 -14.957 1.00 84.44 69 SER A C 1
ATOM 525 O O . SER A 1 69 ? 7.168 0.606 -15.253 1.00 84.44 69 SER A O 1
ATOM 527 N N . LYS A 1 70 ? 6.110 -1.008 -14.100 1.00 83.44 70 LYS A N 1
ATOM 528 C CA . LYS A 1 70 ? 5.201 -0.133 -13.349 1.00 83.44 70 LYS A CA 1
ATOM 529 C C . LYS A 1 70 ? 5.726 0.235 -11.965 1.00 83.44 70 LYS A C 1
ATOM 531 O O . LYS A 1 70 ? 5.215 1.168 -11.356 1.00 83.44 70 LYS A O 1
ATOM 536 N N . LEU A 1 71 ? 6.729 -0.489 -11.480 1.00 86.19 71 LEU A N 1
ATOM 537 C CA . LEU A 1 71 ? 7.407 -0.247 -10.212 1.00 86.19 71 LEU A CA 1
ATOM 538 C C . LEU A 1 71 ? 8.528 0.788 -10.419 1.00 86.19 71 LEU A C 1
ATOM 540 O O . LEU A 1 71 ? 9.702 0.503 -10.201 1.00 86.19 71 LEU A O 1
ATOM 544 N N . ASP A 1 72 ? 8.147 1.971 -10.908 1.00 87.19 72 ASP A N 1
ATOM 545 C CA . ASP A 1 72 ? 9.036 3.070 -11.295 1.00 87.19 72 ASP A CA 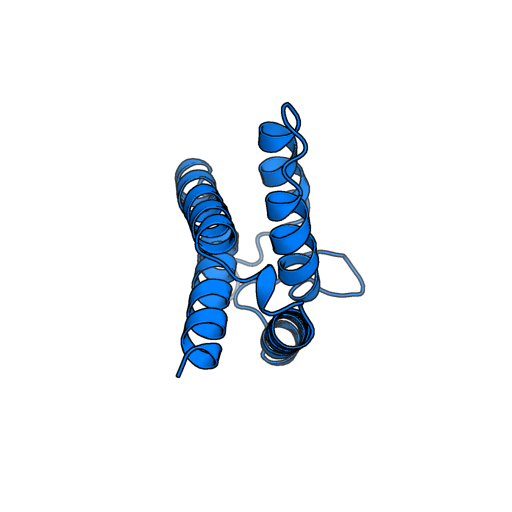1
ATOM 546 C C . ASP A 1 72 ? 9.043 4.224 -10.264 1.00 87.19 72 ASP A C 1
ATOM 548 O O . ASP A 1 72 ? 8.462 4.147 -9.179 1.00 87.19 72 ASP A O 1
ATOM 552 N N . GLU A 1 73 ? 9.712 5.332 -10.592 1.00 85.81 73 GLU A N 1
ATOM 553 C CA . GLU A 1 73 ? 9.753 6.531 -9.741 1.00 85.81 73 GLU A CA 1
ATOM 554 C C . GLU A 1 73 ? 8.359 7.134 -9.485 1.00 85.81 73 GLU A C 1
ATOM 556 O O . GLU A 1 73 ? 8.110 7.694 -8.416 1.00 85.81 73 GLU A O 1
ATOM 561 N N . SER A 1 74 ? 7.418 6.976 -10.421 1.00 86.44 74 SER A N 1
ATOM 562 C CA . SER A 1 74 ? 6.052 7.489 -10.260 1.00 86.44 74 SER A CA 1
ATOM 563 C C . SER A 1 74 ? 5.274 6.678 -9.222 1.00 86.44 74 SER A C 1
ATOM 565 O O . SER A 1 74 ? 4.518 7.249 -8.432 1.00 86.44 74 SER A O 1
ATOM 567 N N . PHE A 1 75 ? 5.497 5.360 -9.159 1.00 87.88 75 PHE A N 1
ATOM 568 C CA . PHE A 1 75 ? 4.992 4.524 -8.066 1.00 87.88 75 PHE A CA 1
ATOM 569 C C . PHE A 1 75 ? 5.517 5.011 -6.707 1.00 87.88 75 PHE A C 1
ATOM 571 O O . PHE A 1 75 ? 4.731 5.239 -5.786 1.00 87.88 75 PHE A O 1
ATOM 578 N N . LEU A 1 76 ? 6.828 5.256 -6.595 1.00 90.00 76 LEU A N 1
ATOM 579 C CA . LEU A 1 76 ? 7.440 5.756 -5.357 1.00 90.00 76 LEU A CA 1
ATOM 580 C C . LEU A 1 76 ? 6.882 7.116 -4.930 1.00 90.00 76 LEU A C 1
ATOM 582 O O . LEU A 1 76 ? 6.536 7.295 -3.762 1.00 90.00 76 LEU A O 1
ATOM 586 N N . SER A 1 77 ? 6.746 8.051 -5.872 1.00 88.94 77 SER A N 1
ATOM 587 C CA . SER A 1 77 ? 6.175 9.378 -5.613 1.00 88.94 77 SER A CA 1
ATOM 588 C C . SER A 1 77 ? 4.721 9.300 -5.126 1.00 88.94 77 SER A C 1
ATOM 590 O O . SER A 1 77 ? 4.314 10.062 -4.244 1.00 88.94 77 SER A O 1
ATOM 592 N N . THR A 1 78 ? 3.953 8.336 -5.642 1.00 89.75 78 THR A N 1
ATOM 593 C CA . THR A 1 78 ? 2.570 8.088 -5.210 1.00 89.75 78 THR A CA 1
ATOM 594 C C . THR A 1 78 ? 2.526 7.586 -3.766 1.00 89.75 78 THR A C 1
ATOM 596 O O . THR A 1 78 ? 1.788 8.134 -2.945 1.00 89.75 78 THR A O 1
ATOM 599 N N . VAL A 1 79 ? 3.353 6.588 -3.428 1.00 91.50 79 VAL A N 1
ATOM 600 C CA . VAL A 1 79 ? 3.438 6.044 -2.060 1.00 91.50 79 VAL A CA 1
ATOM 601 C C . VAL A 1 79 ? 3.893 7.119 -1.066 1.00 91.50 79 VAL A C 1
ATOM 603 O O . VAL A 1 79 ? 3.308 7.235 0.011 1.00 91.50 79 VAL A O 1
ATOM 606 N N . ASP A 1 80 ? 4.883 7.938 -1.426 1.00 90.38 80 ASP A N 1
ATOM 607 C CA . ASP A 1 80 ? 5.363 9.044 -0.587 1.00 90.38 80 ASP A CA 1
ATOM 608 C C . ASP A 1 80 ? 4.270 10.095 -0.339 1.00 90.38 80 ASP A C 1
ATOM 610 O O . ASP A 1 80 ? 4.001 10.471 0.805 1.00 90.38 80 ASP A O 1
ATOM 614 N N . SER A 1 81 ? 3.539 10.481 -1.388 1.00 90.44 81 SER A N 1
ATOM 615 C CA . SER A 1 81 ? 2.404 11.405 -1.268 1.00 90.44 81 SER A CA 1
ATOM 616 C C . SER A 1 81 ? 1.328 10.870 -0.315 1.00 90.44 81 SER A C 1
ATOM 618 O O . SER A 1 81 ? 0.771 11.617 0.494 1.00 90.44 81 SER A O 1
ATOM 620 N N . TRP A 1 82 ? 1.057 9.562 -0.359 1.00 90.75 82 TRP A N 1
ATOM 621 C CA . TRP A 1 82 ? 0.107 8.913 0.546 1.00 90.75 82 TRP A CA 1
ATOM 622 C C . TRP A 1 82 ? 0.616 8.855 1.989 1.00 90.75 82 TRP A C 1
ATOM 624 O O . TRP A 1 82 ? -0.191 8.986 2.911 1.00 90.75 82 TRP A O 1
ATOM 634 N N . ILE A 1 83 ? 1.927 8.710 2.208 1.00 89.56 83 ILE A N 1
ATOM 635 C CA . ILE A 1 83 ? 2.539 8.783 3.544 1.00 89.56 83 ILE A CA 1
ATOM 636 C C . ILE A 1 83 ? 2.357 10.182 4.126 1.00 89.56 83 ILE A C 1
ATOM 638 O O . ILE A 1 83 ? 1.879 10.311 5.254 1.00 89.56 83 ILE A O 1
ATOM 642 N N . VAL A 1 84 ? 2.695 11.223 3.357 1.00 89.00 84 VAL A N 1
ATOM 643 C CA . VAL A 1 84 ? 2.563 12.622 3.791 1.00 89.00 84 VAL A CA 1
ATOM 644 C C . VAL A 1 84 ? 1.117 12.930 4.160 1.00 89.00 84 VAL A C 1
ATOM 646 O O . VAL A 1 84 ? 0.862 13.468 5.238 1.00 89.00 84 VAL A O 1
ATOM 649 N N . LYS A 1 85 ? 0.163 12.535 3.311 1.00 86.69 85 LYS A N 1
ATOM 650 C CA . LYS A 1 85 ? -1.262 12.723 3.587 1.00 86.69 85 LYS A CA 1
ATOM 651 C C . LYS A 1 85 ? -1.721 11.930 4.812 1.00 86.69 85 LYS A C 1
ATOM 653 O O . LYS A 1 85 ? -2.329 12.499 5.707 1.00 86.69 85 LYS A O 1
ATOM 658 N N . SER A 1 86 ? -1.369 10.648 4.907 1.00 86.69 86 SER A N 1
ATOM 659 C CA . SER A 1 86 ? -1.737 9.812 6.060 1.00 86.69 86 SER A CA 1
ATOM 660 C C . SER A 1 86 ? -1.191 10.376 7.371 1.00 86.69 86 SER A C 1
ATOM 662 O O . SER A 1 86 ? -1.863 10.308 8.396 1.00 86.69 86 SER A O 1
ATOM 664 N N . HIS A 1 87 ? 0.000 10.973 7.340 1.00 86.62 87 HIS A N 1
ATOM 665 C CA . HIS A 1 87 ? 0.571 11.675 8.482 1.00 86.62 87 HIS A CA 1
ATOM 666 C C . HIS A 1 87 ? -0.203 12.964 8.815 1.00 86.62 87 HIS A C 1
ATOM 668 O O . HIS A 1 87 ? -0.460 13.236 9.984 1.00 86.6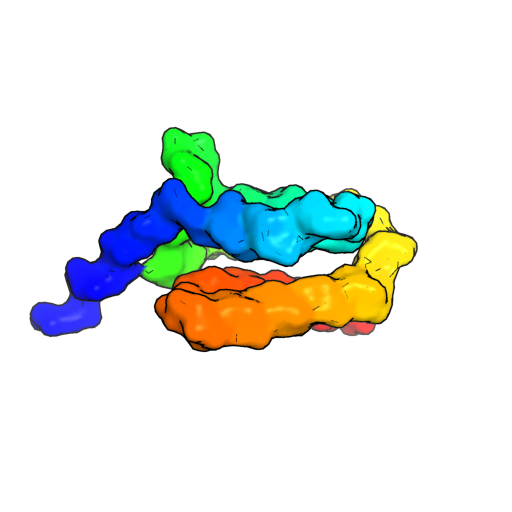2 87 HIS A O 1
ATOM 674 N N . GLN A 1 88 ? -0.591 13.760 7.811 1.00 86.69 88 GLN A N 1
ATOM 675 C CA . GLN A 1 88 ? -1.422 14.961 8.004 1.00 86.69 88 GLN A CA 1
ATOM 676 C C . GLN A 1 88 ? -2.806 14.628 8.581 1.00 86.69 88 GLN A C 1
ATOM 678 O O . GLN A 1 88 ? -3.300 15.361 9.435 1.00 86.69 88 GLN A O 1
ATOM 683 N N . ASP A 1 89 ? -3.379 13.498 8.166 1.00 84.94 89 ASP A N 1
ATOM 684 C CA . ASP A 1 89 ? -4.692 13.012 8.599 1.00 84.94 89 ASP A CA 1
ATOM 685 C C . ASP A 1 89 ? -4.642 12.264 9.953 1.00 84.94 89 ASP A C 1
ATOM 687 O O . ASP A 1 89 ? -5.670 11.802 10.448 1.00 84.94 89 ASP A O 1
ATOM 691 N N . GLY A 1 90 ? -3.461 12.129 10.577 1.00 85.44 90 GLY A N 1
ATOM 692 C CA . GLY A 1 90 ? -3.285 11.438 11.863 1.00 85.44 90 GLY A CA 1
ATOM 693 C C . GLY A 1 90 ? -3.488 9.919 11.791 1.00 85.44 90 GLY A C 1
ATOM 694 O O . GLY A 1 90 ? -3.836 9.280 12.783 1.00 85.44 90 GLY A O 1
ATOM 695 N N . MET A 1 91 ? -3.299 9.325 10.612 1.00 86.62 91 MET A N 1
ATOM 696 C CA . MET A 1 91 ? -3.513 7.903 10.342 1.00 86.62 91 MET A CA 1
ATOM 697 C C . MET A 1 91 ? -2.206 7.116 10.463 1.00 86.62 91 MET A C 1
ATOM 699 O O . MET A 1 91 ? -1.734 6.498 9.505 1.00 86.62 91 MET A O 1
ATOM 703 N N . ASP A 1 92 ? -1.632 7.115 11.666 1.00 86.12 92 ASP A N 1
ATOM 704 C CA . ASP A 1 92 ? -0.324 6.512 11.965 1.00 86.12 92 ASP A CA 1
ATOM 705 C C . ASP A 1 92 ? -0.218 5.040 11.528 1.00 86.12 92 ASP A C 1
ATOM 707 O O . ASP A 1 92 ? 0.832 4.581 11.075 1.00 86.12 92 ASP A O 1
ATOM 711 N N . GLY A 1 93 ? -1.325 4.292 11.607 1.00 86.94 93 GLY A N 1
ATOM 712 C CA . GLY A 1 93 ? -1.374 2.909 11.138 1.00 86.94 93 GLY A CA 1
ATOM 713 C C . GLY A 1 93 ? -1.148 2.775 9.629 1.00 86.94 93 GLY A C 1
ATOM 714 O O . GLY A 1 93 ? -0.391 1.907 9.199 1.00 86.94 93 GLY A O 1
ATOM 715 N N . MET A 1 94 ? -1.735 3.673 8.831 1.00 87.88 94 MET A N 1
ATOM 716 C CA . MET A 1 94 ? -1.545 3.704 7.378 1.00 87.88 94 MET A CA 1
ATOM 717 C C . MET A 1 94 ? -0.129 4.157 7.011 1.00 87.88 94 MET A C 1
ATOM 719 O O . MET A 1 94 ? 0.493 3.566 6.130 1.00 87.88 94 MET A O 1
ATOM 723 N N . VAL A 1 95 ? 0.431 5.124 7.748 1.00 89.62 95 VAL A N 1
ATOM 724 C CA . VAL A 1 95 ? 1.845 5.514 7.610 1.00 89.62 95 VAL A CA 1
ATOM 725 C C . VAL A 1 95 ? 2.756 4.295 7.788 1.00 89.62 95 VAL A C 1
ATOM 727 O O . VAL A 1 95 ? 3.630 4.057 6.955 1.00 89.62 95 VAL A O 1
ATOM 730 N N . GLY A 1 96 ? 2.517 3.478 8.818 1.00 90.69 96 GLY A N 1
ATOM 731 C CA . GLY A 1 96 ? 3.289 2.255 9.058 1.00 90.69 96 GLY A CA 1
ATOM 732 C C . GLY A 1 96 ? 3.179 1.222 7.928 1.00 90.69 96 GLY A C 1
ATOM 733 O O . GLY A 1 96 ? 4.181 0.608 7.554 1.00 90.69 96 GLY A O 1
ATOM 734 N N . ILE A 1 97 ? 1.989 1.052 7.347 1.00 91.38 97 ILE A N 1
ATOM 735 C CA . ILE A 1 97 ? 1.756 0.132 6.220 1.00 91.38 97 ILE A CA 1
ATOM 736 C C . ILE A 1 97 ? 2.504 0.606 4.967 1.00 91.38 97 ILE A C 1
ATOM 738 O O . ILE A 1 97 ? 3.227 -0.175 4.347 1.00 91.38 97 ILE A O 1
ATOM 742 N N . LEU A 1 98 ? 2.399 1.891 4.624 1.00 92.94 98 LEU A N 1
ATOM 743 C CA . LEU A 1 98 ? 3.059 2.468 3.449 1.00 92.94 98 LEU A CA 1
ATOM 744 C C . LEU A 1 98 ? 4.591 2.481 3.593 1.00 92.94 98 LEU A C 1
ATOM 746 O O . LEU A 1 98 ? 5.310 2.164 2.646 1.00 92.94 98 LEU A O 1
ATOM 750 N N . GLN A 1 99 ? 5.114 2.747 4.793 1.00 93.75 99 GLN A N 1
ATOM 751 C CA . GLN A 1 99 ? 6.546 2.597 5.077 1.00 93.75 99 GLN A CA 1
ATOM 752 C C . GLN A 1 99 ? 7.014 1.148 4.900 1.00 93.75 99 GLN A C 1
ATOM 754 O O . GLN A 1 99 ? 8.104 0.904 4.378 1.00 93.75 99 GLN A O 1
ATOM 759 N N . ARG A 1 100 ? 6.194 0.169 5.303 1.00 93.50 100 ARG A N 1
ATOM 760 C CA . ARG A 1 100 ? 6.497 -1.250 5.090 1.00 93.50 100 ARG A CA 1
ATOM 761 C C . ARG A 1 100 ? 6.508 -1.613 3.604 1.00 93.50 100 ARG A C 1
ATOM 763 O O . ARG A 1 100 ? 7.384 -2.373 3.193 1.00 93.50 100 ARG A O 1
ATOM 770 N N . LEU A 1 101 ? 5.598 -1.051 2.808 1.00 93.69 101 LEU A N 1
ATOM 771 C CA . LEU A 1 101 ? 5.588 -1.208 1.352 1.00 93.69 101 LEU A CA 1
ATOM 772 C C . LEU A 1 101 ? 6.888 -0.682 0.719 1.00 93.69 101 LEU A C 1
ATOM 774 O O . LEU A 1 101 ? 7.521 -1.402 -0.053 1.00 93.69 101 LEU A O 1
ATOM 778 N N . LEU A 1 102 ? 7.350 0.512 1.108 1.00 92.88 102 LEU A N 1
ATOM 779 C CA . LEU A 1 102 ? 8.628 1.062 0.629 1.00 92.88 102 LEU A CA 1
ATOM 780 C C . LEU A 1 102 ? 9.826 0.174 0.993 1.00 92.88 102 LEU A C 1
ATOM 782 O O . LEU A 1 102 ? 10.711 -0.041 0.167 1.00 92.88 102 LEU A O 1
ATOM 786 N N . GLN A 1 103 ? 9.849 -0.384 2.208 1.00 92.69 103 GLN A N 1
ATOM 787 C CA . GLN A 1 103 ? 10.899 -1.321 2.627 1.00 92.69 103 GLN A CA 1
ATOM 788 C C . GLN A 1 103 ? 10.910 -2.595 1.772 1.00 92.69 103 GLN A C 1
ATOM 790 O O . GLN A 1 103 ? 11.980 -3.090 1.418 1.00 92.69 103 GLN A O 1
ATOM 795 N N . GLN A 1 104 ? 9.733 -3.134 1.442 1.00 92.50 104 GLN A N 1
ATOM 796 C CA . GLN A 1 104 ? 9.615 -4.312 0.581 1.00 92.50 104 GLN A CA 1
ATOM 797 C C . GLN A 1 104 ? 10.062 -4.009 -0.846 1.00 92.50 104 GLN A C 1
ATOM 799 O O . GLN A 1 104 ? 10.839 -4.783 -1.397 1.00 92.50 104 GLN A O 1
ATOM 804 N N . TYR A 1 105 ? 9.642 -2.869 -1.403 1.00 90.94 105 TYR A N 1
ATOM 805 C CA . TYR A 1 105 ? 10.094 -2.396 -2.710 1.00 90.94 105 TYR A CA 1
ATOM 806 C C . TYR A 1 105 ? 11.617 -2.261 -2.762 1.00 90.94 105 TYR A C 1
ATOM 808 O O . TYR A 1 105 ? 12.253 -2.798 -3.667 1.00 90.94 105 TYR A O 1
ATOM 816 N N . ALA A 1 106 ? 12.221 -1.610 -1.762 1.00 89.62 106 ALA A N 1
ATOM 817 C CA . ALA A 1 106 ? 13.669 -1.441 -1.696 1.00 89.62 106 ALA A CA 1
ATOM 818 C C . ALA A 1 106 ? 14.403 -2.790 -1.670 1.00 89.62 106 ALA A C 1
ATOM 820 O O . ALA A 1 106 ? 15.450 -2.921 -2.290 1.00 89.62 106 ALA A O 1
ATOM 821 N N . GLY A 1 107 ? 13.835 -3.805 -1.011 1.00 87.94 107 GLY A N 1
ATOM 822 C CA . GLY A 1 107 ? 14.383 -5.163 -0.988 1.00 87.94 107 GLY A CA 1
ATOM 823 C C . GLY A 1 107 ? 14.277 -5.939 -2.308 1.00 87.94 107 GLY A C 1
ATOM 824 O O . GLY A 1 107 ? 14.924 -6.976 -2.422 1.00 87.94 107 GLY A O 1
ATOM 825 N N . LEU A 1 108 ? 13.480 -5.480 -3.282 1.00 82.38 108 LEU A N 1
ATOM 826 C CA . LEU A 1 108 ? 13.401 -6.072 -4.628 1.00 82.38 108 LEU A CA 1
ATOM 827 C C . LEU A 1 108 ? 14.425 -5.487 -5.606 1.00 82.38 108 LEU A C 1
ATOM 829 O O . LEU A 1 108 ? 14.730 -6.121 -6.609 1.00 82.38 108 LEU A O 1
ATOM 833 N N . GLN A 1 109 ? 14.931 -4.285 -5.327 1.00 67.50 109 GLN A N 1
ATOM 834 C CA . GLN A 1 109 ? 15.870 -3.555 -6.188 1.00 67.50 109 GLN A CA 1
ATOM 835 C C . GLN A 1 109 ? 17.348 -3.894 -5.902 1.00 67.50 109 GLN A C 1
ATOM 837 O O . GLN A 1 109 ? 18.237 -3.241 -6.449 1.00 67.50 109 GLN A O 1
ATOM 842 N N . VAL A 1 110 ? 17.617 -4.870 -5.024 1.00 52.66 110 VAL A N 1
ATOM 843 C CA . VAL A 1 110 ? 18.969 -5.295 -4.603 1.00 52.66 110 VAL A CA 1
ATOM 844 C C . VAL A 1 110 ? 19.437 -6.514 -5.384 1.00 52.66 110 VAL A C 1
ATOM 846 O O . VAL A 1 110 ? 18.635 -7.463 -5.523 1.00 52.66 110 VAL A O 1
#

Nearest PDB structures (foldseek):
  5eui-assembly1_A  TM=3.197E-01  e=6.430E+00  Ochotona princeps

pLDDT: mean 78.13, std 17.88, range [38.06, 94.44]

Secondary structure (DSSP, 8-state):
--SSS----BTTHHHHHHHTTTTS--HHHHHHHHHHHTTS-TTT--B-SSPPHHHHHHHHHHHHHS-GGGSSHHHHHHHHHHHHHHHHTT-HHHHHHHHHHHHHHHHH--

Foldseek 3Di:
DPDPPPPPWQQCPLCVLVVVVVVDPDVLNVLLSQLLQLQADPVRSTHDPVGDPNSLVSSLVSVVPDDVVSLDVVNVVSLVVSLVVCVVVVVVRSNVSSVSSVVSSVVVVD

Sequence (110 aa):
EKLSALASNLAATVEAVVSTTQDQLDERARDVEDIVKQASEPSSGEFLVPLSNERIEAMREALVKYDPSKLDESFLSTVDSWIVKSHQDGMDGMVGILQRLLQQYAGLQV

Organism: NCBI:txid33649